Protein AF-A0A354DDR6-F1 (afdb_monomer)

Secondary structure (DSSP, 8-state):
-TTTTTT---HHHHHHHHHHHH-----HHHHHHHHHHTT----PPPPPPPPP----S-----SSTT----SSTTSEEEEEEEEEEETTEEEEEEEEEETTTTEEEEEEEESS--HHHHHHHHHHHHHHTTS-SS-EEEE-

pLDDT: mean 90.64, std 9.3, range [58.56, 98.0]

Solvent-accessible surface area (backbone atoms only — not comparable to full-atom values): 8466 Å² total; per-residue (Å²): 104,53,70,80,54,70,21,64,50,41,41,72,54,47,45,55,46,37,33,71,78,67,68,46,87,70,57,59,68,56,45,38,51,52,30,58,77,69,71,50,59,46,59,74,80,76,78,77,79,84,74,82,94,69,80,71,96,71,79,76,81,71,84,58,74,87,54,74,73,40,97,45,80,69,45,34,34,43,41,54,78,47,78,42,86,52,87,100,43,57,33,30,37,30,41,33,29,28,40,47,78,71,44,73,60,28,65,36,78,35,78,57,94,50,72,64,51,55,52,52,25,49,52,47,30,34,59,75,61,70,61,70,75,84,51,44,74,46,68,132

Foldseek 3Di:
DLVVVVLQDALVVVQVCCCVVPVDHDDSVVSNVVCVVVVSHRDDDPDPPDDPPDDDPDDDDPPCPVVLEDPDWQQEKEKDWDWDDDPPAIKIKIWIATSHVRDTLFIDIDRDDDPCRNVVRVVSSCVSVVNDPNGHYDYD

Sequence (140 aa):
MCEETKYRYGHRKIKKLLQRKYQIELNRNTVQRVMQKYHLQCRVKPKRKWKSQGESVIVAPNLLQRNFTADKPNQKWVTDITYLQYGPSTLYLSTIMDLYNNQIVSYKLYTHQQIPLVVDTLMEALGSRGNTKGVIIHSD

Mean predicted aligned error: 11.36 Å

Structure (mmCIF, N/CA/C/O backbone):
data_AF-A0A354DDR6-F1
#
_entry.id   AF-A0A354DDR6-F1
#
loop_
_atom_site.group_PDB
_atom_site.id
_atom_site.type_symbol
_atom_site.label_atom_id
_atom_site.label_alt_id
_atom_site.label_comp_id
_atom_site.label_asym_id
_atom_site.label_entity_id
_atom_site.label_seq_id
_atom_site.pdbx_PDB_ins_code
_atom_site.Cartn_x
_atom_site.Cartn_y
_atom_site.Cartn_z
_atom_site.occupancy
_atom_site.B_iso_or_equiv
_atom_site.auth_seq_id
_atom_site.auth_comp_id
_atom_site.auth_asym_id
_atom_site.auth_atom_id
_atom_site.pdbx_PDB_model_num
ATOM 1 N N . MET A 1 1 ? -31.973 -1.092 28.125 1.00 86.75 1 MET A N 1
ATOM 2 C CA . MET A 1 1 ? -30.518 -1.215 27.831 1.00 86.75 1 MET A CA 1
ATOM 3 C C . MET A 1 1 ? -30.175 -1.216 26.341 1.00 86.75 1 MET A C 1
ATOM 5 O O . MET A 1 1 ? -29.470 -0.315 25.901 1.00 86.75 1 MET A O 1
ATOM 9 N N . CYS A 1 2 ? -30.610 -2.202 25.541 1.00 90.75 2 CYS A N 1
ATOM 10 C CA . CYS A 1 2 ? -30.281 -2.224 24.105 1.00 90.75 2 CYS A CA 1
ATOM 11 C C . CYS A 1 2 ? -30.825 -0.978 23.385 1.00 90.75 2 CYS A C 1
ATOM 13 O O . CYS A 1 2 ? -30.070 -0.307 22.681 1.00 90.75 2 CYS A O 1
ATOM 15 N N . GLU A 1 3 ? -32.072 -0.597 23.669 1.00 91.12 3 GLU A N 1
ATOM 16 C CA . GLU A 1 3 ? -32.705 0.635 23.175 1.00 91.12 3 GLU A CA 1
ATOM 17 C C . GLU A 1 3 ? -32.013 1.915 23.659 1.00 91.12 3 GLU A C 1
ATOM 19 O O . GLU A 1 3 ? -31.695 2.768 22.835 1.00 91.12 3 GLU A O 1
ATOM 24 N N . GLU A 1 4 ? -31.667 2.015 24.952 1.00 90.62 4 GLU A N 1
ATOM 25 C CA . GLU A 1 4 ? -30.874 3.134 25.508 1.00 90.62 4 GLU A CA 1
ATOM 26 C C . GLU A 1 4 ? -29.565 3.346 24.730 1.00 90.62 4 GLU A C 1
ATOM 28 O O . GLU A 1 4 ? -29.157 4.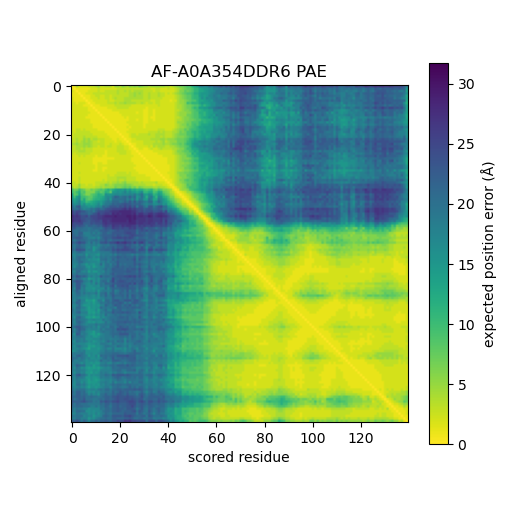470 24.451 1.00 90.62 4 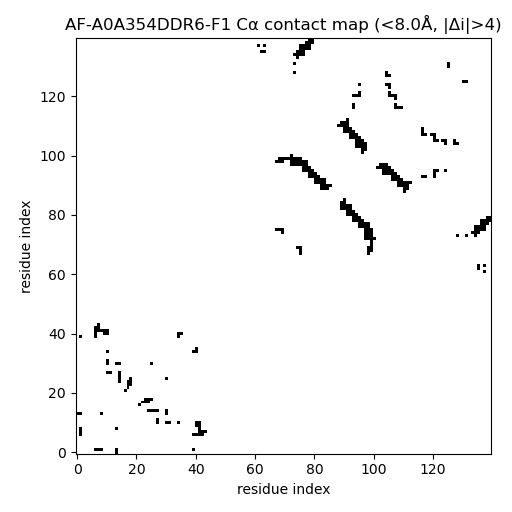GLU A O 1
ATOM 33 N N . THR A 1 5 ? -28.904 2.255 24.328 1.00 90.12 5 THR A N 1
ATOM 34 C CA . THR A 1 5 ? -27.662 2.313 23.537 1.00 90.12 5 THR A CA 1
ATOM 35 C C . THR A 1 5 ? -27.900 2.489 22.036 1.00 90.12 5 THR A C 1
ATOM 37 O O . THR A 1 5 ? -26.946 2.432 21.254 1.00 90.12 5 THR A O 1
ATOM 40 N N . LYS A 1 6 ? -29.157 2.665 21.604 1.00 90.62 6 LYS A N 1
ATOM 41 C CA . LYS A 1 6 ? -29.583 2.684 20.196 1.00 90.62 6 LYS A CA 1
ATOM 42 C C . LYS A 1 6 ? -29.060 1.468 19.422 1.00 90.62 6 LYS A C 1
ATOM 44 O O . LYS A 1 6 ? -28.632 1.590 18.276 1.00 90.62 6 LYS A O 1
ATOM 49 N N . TYR A 1 7 ? -29.036 0.306 20.080 1.00 91.81 7 TYR A N 1
ATOM 50 C CA . TYR A 1 7 ? -28.529 -0.964 19.557 1.00 91.81 7 TYR A CA 1
ATOM 51 C C . TYR A 1 7 ? -27.057 -0.931 19.102 1.00 91.81 7 TYR A C 1
ATOM 53 O O . TYR A 1 7 ? -26.654 -1.724 18.261 1.00 91.81 7 TYR A O 1
ATOM 61 N N . ARG A 1 8 ? -26.212 -0.041 19.637 1.00 90.19 8 ARG A N 1
ATOM 62 C CA . ARG A 1 8 ? -24.783 0.041 19.255 1.00 90.19 8 ARG A CA 1
ATOM 63 C C . ARG A 1 8 ? -23.897 -0.977 19.970 1.00 90.19 8 ARG A C 1
ATOM 65 O O . ARG A 1 8 ? -22.717 -1.121 19.647 1.00 90.19 8 ARG A O 1
ATOM 72 N N . TYR A 1 9 ? -24.414 -1.607 21.020 1.00 92.75 9 TYR A N 1
ATOM 73 C CA . TYR A 1 9 ? -23.648 -2.486 21.894 1.00 92.75 9 TYR A CA 1
ATOM 74 C C . TYR A 1 9 ? -24.000 -3.947 21.627 1.00 92.75 9 TYR A C 1
ATOM 76 O O . TYR A 1 9 ? -25.140 -4.366 21.782 1.00 92.75 9 TYR A O 1
ATOM 84 N N . GLY A 1 10 ? -22.990 -4.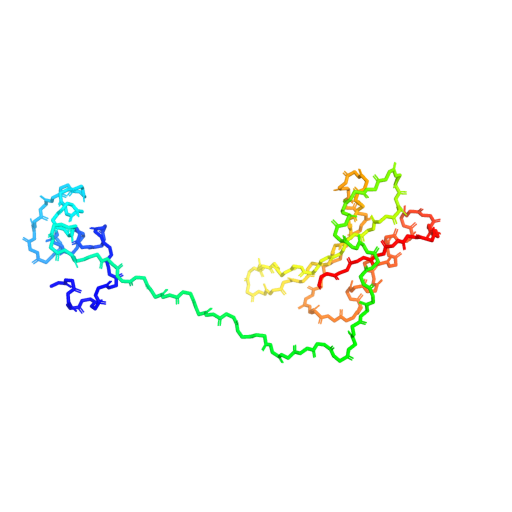738 21.258 1.00 92.75 10 GLY A N 1
ATOM 85 C CA . GLY A 1 10 ? -23.111 -6.194 21.185 1.00 92.75 10 GLY A CA 1
ATOM 86 C C . GLY A 1 10 ? -23.138 -6.856 22.564 1.00 92.75 10 GLY A C 1
ATOM 87 O O . GLY A 1 10 ? -22.837 -6.232 23.586 1.00 92.75 10 GLY A O 1
ATOM 88 N N . HIS A 1 11 ? -23.415 -8.160 22.585 1.00 93.88 11 HIS A N 1
ATOM 89 C CA . HIS A 1 11 ? -23.583 -8.971 23.799 1.00 93.88 11 HIS A CA 1
ATOM 90 C C . HIS A 1 11 ? -22.430 -8.885 24.795 1.00 93.88 11 HIS A C 1
ATOM 92 O O . HIS A 1 11 ? -22.653 -8.944 25.999 1.00 93.88 11 HIS A O 1
ATOM 98 N N . ARG A 1 12 ? -21.197 -8.676 24.321 1.00 94.44 12 ARG A N 1
ATOM 99 C CA . ARG A 1 12 ? -20.031 -8.440 25.189 1.00 94.44 12 ARG A CA 1
ATOM 100 C C . ARG A 1 12 ? -20.182 -7.170 26.034 1.00 94.44 12 ARG A C 1
ATOM 102 O O . ARG A 1 12 ? -19.880 -7.189 27.223 1.00 94.44 12 ARG A O 1
ATOM 109 N N . LYS A 1 13 ? -20.642 -6.071 25.427 1.00 94.94 13 LYS A N 1
ATOM 110 C CA . LYS A 1 13 ? -20.864 -4.792 26.118 1.00 94.94 13 LYS A CA 1
ATOM 111 C C . LYS A 1 13 ? -22.130 -4.841 26.974 1.00 94.94 13 LYS A C 1
ATOM 113 O O . LYS A 1 13 ? -22.096 -4.361 28.100 1.00 94.94 13 LYS A O 1
ATOM 118 N N . ILE A 1 14 ? -23.197 -5.480 26.488 1.00 95.44 14 ILE A N 1
ATOM 119 C CA . ILE A 1 14 ? -24.429 -5.678 27.266 1.00 95.44 14 ILE A CA 1
ATOM 120 C C . ILE A 1 14 ? -24.164 -6.515 28.523 1.00 95.44 14 ILE A C 1
ATOM 122 O O . ILE A 1 14 ? -24.572 -6.095 29.599 1.00 95.44 14 ILE A O 1
ATOM 126 N N . LYS A 1 15 ? -23.388 -7.607 28.437 1.00 95.88 15 LYS A N 1
ATOM 127 C CA . LYS A 1 15 ? -22.948 -8.375 29.618 1.00 95.88 15 LYS A CA 1
ATOM 128 C C . LYS A 1 15 ? -22.273 -7.475 30.659 1.00 95.88 15 LYS A C 1
ATOM 130 O O . LYS A 1 15 ? -22.638 -7.515 31.827 1.00 95.88 15 LYS A O 1
ATOM 135 N N . LYS A 1 16 ? -21.302 -6.653 30.239 1.00 95.75 16 LYS A N 1
ATOM 136 C CA . LYS A 1 16 ? -20.598 -5.735 31.153 1.00 95.75 16 LYS A CA 1
ATOM 137 C C . LYS A 1 16 ? -21.548 -4.720 31.794 1.00 95.75 16 LYS A C 1
ATOM 139 O O . LYS A 1 16 ? -21.371 -4.381 32.957 1.00 95.75 16 LYS A O 1
ATOM 144 N N . LEU A 1 17 ? -22.543 -4.229 31.054 1.00 95.19 17 LEU A N 1
ATOM 145 C CA . LEU A 1 17 ? -23.544 -3.319 31.609 1.00 95.19 17 LEU A CA 1
ATOM 146 C C . LEU A 1 17 ? -24.494 -4.019 32.588 1.00 95.19 17 LEU A C 1
ATOM 148 O O . LEU A 1 17 ? -24.850 -3.404 33.584 1.00 95.19 17 LEU A O 1
ATOM 152 N N . LEU A 1 18 ? -24.881 -5.273 32.327 1.00 95.31 18 LEU A N 1
ATOM 153 C CA . LEU A 1 18 ? -25.722 -6.067 33.232 1.00 95.31 18 LEU A CA 1
ATOM 154 C C . LEU A 1 18 ? -25.029 -6.261 34.583 1.00 95.31 18 LEU A C 1
ATOM 156 O O . LEU A 1 18 ? -25.622 -5.983 35.620 1.00 95.31 18 LEU A O 1
ATOM 160 N N . GLN A 1 19 ? -23.744 -6.617 34.553 1.00 95.38 19 GLN A N 1
ATOM 161 C CA . GLN A 1 19 ? -22.930 -6.742 35.759 1.00 95.38 19 GLN A CA 1
ATOM 162 C C . GLN A 1 19 ? -22.788 -5.397 36.490 1.00 95.38 19 GLN A C 1
ATOM 164 O O . GLN A 1 19 ? -22.972 -5.326 37.696 1.00 95.38 19 GLN A O 1
ATOM 169 N N . ARG A 1 20 ? -22.504 -4.301 35.773 1.00 95.19 20 ARG A N 1
ATOM 170 C CA . ARG A 1 20 ? -22.264 -2.987 36.400 1.00 95.19 20 ARG A CA 1
ATOM 171 C C . ARG A 1 20 ? -23.513 -2.311 36.962 1.00 95.19 20 ARG A C 1
ATOM 173 O O . ARG A 1 20 ? -23.420 -1.680 38.003 1.00 95.19 20 ARG A O 1
ATOM 180 N N . LYS A 1 21 ? -24.643 -2.369 36.250 1.00 94.88 21 LYS A N 1
ATOM 181 C CA . LYS A 1 21 ? -25.874 -1.661 36.642 1.00 94.88 21 LYS A CA 1
ATOM 182 C C . LYS A 1 21 ? -26.766 -2.481 37.570 1.00 94.88 21 LYS A C 1
ATOM 184 O O . LYS A 1 21 ? -27.479 -1.892 38.369 1.00 94.88 21 LYS A O 1
ATOM 189 N N . TYR A 1 22 ? -26.748 -3.805 37.433 1.00 94.56 22 TYR A N 1
ATOM 190 C CA . TYR A 1 22 ? -27.711 -4.687 38.098 1.00 94.56 22 TYR A CA 1
ATOM 191 C C . TYR A 1 22 ? -27.047 -5.824 38.881 1.00 94.56 22 TYR A C 1
ATOM 193 O O . TYR A 1 22 ? -27.757 -6.676 39.396 1.00 94.56 22 TYR A O 1
ATOM 201 N N . GLN A 1 23 ? -25.707 -5.884 38.932 1.00 95.56 23 GLN A N 1
ATOM 202 C CA . GLN A 1 23 ? -24.944 -6.967 39.579 1.00 95.56 23 GLN A CA 1
ATOM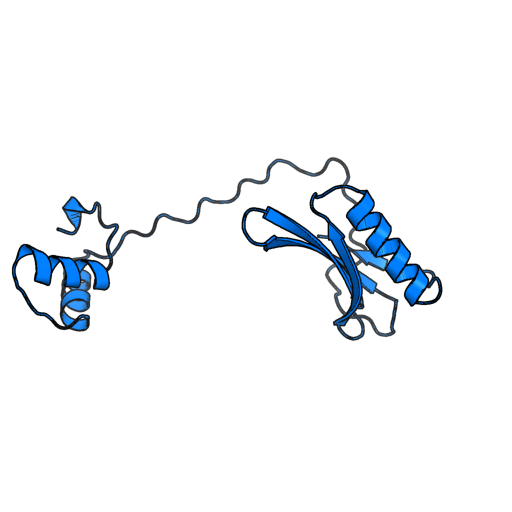 203 C C . GLN A 1 23 ? -25.306 -8.372 39.060 1.00 95.56 23 GLN A C 1
ATOM 205 O O . GLN A 1 23 ? -25.068 -9.380 39.717 1.00 95.56 23 GLN A O 1
ATOM 210 N N . ILE A 1 24 ? -25.843 -8.453 37.837 1.00 94.38 24 ILE A N 1
ATOM 211 C CA . ILE A 1 24 ? -26.215 -9.716 37.201 1.00 94.38 24 ILE A CA 1
ATOM 212 C C . ILE A 1 24 ? -24.983 -10.311 36.515 1.00 94.38 24 ILE A C 1
ATOM 214 O O . ILE A 1 24 ? -24.515 -9.803 35.487 1.00 94.38 24 ILE A O 1
ATOM 218 N N . GLU A 1 25 ? -24.483 -11.424 37.048 1.00 93.94 25 GLU A N 1
ATOM 219 C CA . GLU A 1 25 ? -23.416 -12.202 36.425 1.00 93.94 25 GLU A CA 1
ATOM 220 C C . GLU A 1 25 ? -23.975 -13.295 35.516 1.00 93.94 25 GLU A C 1
ATOM 222 O O . GLU A 1 25 ? -24.624 -14.242 35.947 1.00 93.94 25 GLU A O 1
ATOM 227 N N . LEU A 1 26 ? -23.705 -13.172 34.215 1.00 93.12 26 LEU A N 1
ATOM 228 C CA . LEU A 1 26 ? -24.127 -14.149 33.215 1.00 93.12 26 LEU A CA 1
ATOM 229 C C . LEU A 1 26 ? -22.969 -14.568 32.314 1.00 93.12 26 LEU A C 1
ATOM 231 O O . LEU A 1 26 ? -22.050 -13.796 31.997 1.00 93.12 26 LEU A O 1
ATOM 235 N N . ASN A 1 27 ? -23.051 -15.797 31.805 1.00 94.81 27 ASN A N 1
ATOM 236 C CA . ASN A 1 27 ? -22.199 -16.223 30.705 1.00 94.81 27 ASN A CA 1
ATOM 237 C C . ASN A 1 27 ? -22.494 -15.353 29.467 1.00 94.81 27 ASN A C 1
ATOM 239 O O . ASN A 1 27 ? -23.642 -15.038 29.145 1.00 94.81 27 ASN A O 1
ATOM 243 N N . ARG A 1 28 ? -21.436 -14.980 28.739 1.00 93.50 28 ARG A N 1
ATOM 244 C CA . ARG A 1 28 ? -21.537 -14.254 27.467 1.00 93.50 28 ARG A CA 1
ATOM 245 C C . ARG A 1 28 ? -22.469 -14.974 26.482 1.00 93.50 28 ARG A C 1
ATOM 247 O O . ARG A 1 28 ? -23.198 -14.298 25.760 1.00 93.50 28 ARG A O 1
ATOM 254 N N . ASN A 1 29 ? -22.460 -16.307 26.461 1.00 96.38 29 ASN A N 1
ATOM 255 C CA . ASN A 1 29 ? -23.305 -17.108 25.573 1.00 96.38 29 ASN A CA 1
ATOM 256 C C . ASN A 1 29 ? -24.790 -16.994 25.939 1.00 96.38 29 ASN A C 1
ATOM 258 O O . ASN A 1 29 ? -25.632 -16.930 25.049 1.00 96.38 29 ASN A O 1
ATOM 262 N N . THR A 1 30 ? -25.117 -16.881 27.228 1.00 96.31 30 THR A N 1
ATOM 263 C CA . THR A 1 30 ? -26.492 -16.653 27.695 1.00 96.31 30 THR A CA 1
ATOM 264 C C . THR A 1 30 ? -26.997 -15.291 27.234 1.00 96.31 30 THR A C 1
ATOM 266 O O . THR A 1 30 ? -28.055 -15.207 26.617 1.00 96.31 30 THR A O 1
ATOM 269 N N . VAL A 1 31 ? -26.200 -14.234 27.431 1.00 96.00 31 VAL A N 1
ATOM 270 C CA . VAL A 1 31 ? -26.540 -12.883 26.950 1.00 96.00 31 VAL A CA 1
ATOM 271 C C . VAL A 1 31 ? -26.727 -12.877 25.431 1.00 96.00 31 VAL A C 1
ATOM 273 O O . VAL A 1 31 ? -27.674 -12.280 24.929 1.00 96.00 31 VAL A O 1
ATOM 276 N N . GLN A 1 32 ? -25.868 -13.586 24.691 1.00 96.25 32 GLN A N 1
ATOM 277 C CA . GLN A 1 32 ? -26.003 -13.726 23.241 1.00 96.25 32 GLN A CA 1
ATOM 278 C C . GLN A 1 32 ? -27.314 -14.406 22.839 1.00 96.25 32 GLN A C 1
ATOM 280 O O . GLN A 1 32 ? -28.019 -13.868 21.990 1.00 96.25 32 GLN A O 1
ATOM 285 N N . ARG A 1 33 ? -27.651 -15.551 23.448 1.00 97.00 33 ARG A N 1
ATOM 286 C CA . ARG A 1 33 ? -28.887 -16.294 23.155 1.00 97.00 33 ARG A CA 1
ATOM 287 C C . ARG A 1 33 ? -30.129 -15.457 23.439 1.00 97.00 33 ARG A C 1
ATOM 289 O O . ARG A 1 33 ? -31.035 -15.430 22.617 1.00 97.00 33 ARG A O 1
ATOM 296 N N . VAL A 1 34 ? -30.154 -14.733 24.560 1.00 95.44 34 VAL A N 1
ATOM 297 C CA . VAL A 1 34 ? -31.267 -13.833 24.907 1.00 95.44 34 VAL A CA 1
ATOM 298 C C . VAL A 1 34 ? -31.384 -12.706 23.884 1.00 95.44 34 VAL A C 1
ATOM 300 O O . VAL A 1 34 ? -32.461 -12.480 23.341 1.00 95.44 34 VAL A O 1
ATOM 303 N N . MET A 1 35 ? -30.276 -12.036 23.553 1.00 95.06 35 MET A N 1
ATOM 304 C CA . MET A 1 35 ? -30.294 -10.990 22.529 1.00 95.06 35 MET A CA 1
ATOM 305 C C . MET A 1 35 ? -30.725 -11.528 21.161 1.00 95.06 35 MET A C 1
ATOM 307 O O . MET A 1 35 ? -31.392 -10.813 20.423 1.00 95.06 35 MET A O 1
ATOM 311 N N . GLN A 1 36 ? -30.367 -12.769 20.821 1.00 95.50 36 GLN A N 1
ATOM 312 C CA . GLN A 1 36 ? -30.801 -13.414 19.583 1.00 95.50 36 GLN A CA 1
ATOM 313 C C . GLN A 1 36 ? -32.299 -13.715 19.580 1.00 95.50 36 GLN A C 1
ATOM 315 O O . GLN A 1 36 ? -32.974 -13.358 18.619 1.00 95.50 36 GLN A O 1
ATOM 320 N N . LYS A 1 37 ? -32.808 -14.305 20.669 1.00 97.25 37 LYS A N 1
ATOM 321 C CA . LYS A 1 37 ? -34.220 -14.664 20.849 1.00 97.25 37 LYS A CA 1
ATOM 322 C C . LYS A 1 37 ? -35.155 -13.461 20.721 1.00 97.25 37 LYS A C 1
ATOM 324 O O . LYS A 1 37 ? -36.241 -13.599 20.180 1.00 97.25 37 LYS A O 1
ATOM 329 N N . TYR A 1 38 ? -34.732 -12.297 21.211 1.00 95.88 38 TYR A N 1
ATOM 330 C CA . TYR A 1 38 ? -35.544 -11.075 21.207 1.00 95.88 38 TYR A CA 1
ATOM 331 C C . TYR A 1 38 ? -35.145 -10.067 20.124 1.00 95.88 38 TYR A C 1
ATOM 333 O O . TYR A 1 38 ? -35.530 -8.906 20.199 1.00 95.88 38 TYR A O 1
ATOM 341 N N . HIS A 1 39 ? -34.351 -10.476 19.131 1.00 93.00 39 HIS A N 1
ATOM 342 C CA . HIS A 1 39 ? -33.927 -9.604 18.029 1.00 93.00 39 HIS A CA 1
ATOM 343 C C . HIS A 1 39 ? -33.243 -8.290 18.478 1.00 93.00 39 HIS A C 1
ATOM 345 O O . HIS A 1 39 ? -33.394 -7.230 17.872 1.00 93.00 39 HIS A O 1
ATOM 351 N N . LEU A 1 40 ? -32.454 -8.357 19.556 1.00 94.75 40 LEU A N 1
ATOM 352 C CA . LEU A 1 40 ? -31.763 -7.219 20.173 1.00 94.75 40 LEU A CA 1
ATOM 353 C C . LEU A 1 40 ? -30.310 -7.073 19.699 1.00 94.75 40 LEU A C 1
ATOM 355 O O . LEU A 1 40 ? -29.466 -6.543 20.425 1.00 94.75 40 LEU A O 1
ATOM 359 N N . GLN A 1 41 ? -29.972 -7.597 18.521 1.00 91.00 41 GLN A N 1
ATOM 360 C CA . GLN A 1 41 ? -28.598 -7.608 18.031 1.00 91.00 41 GLN A CA 1
ATOM 361 C C . GLN A 1 41 ? -28.070 -6.189 17.787 1.00 91.00 41 GLN A C 1
ATOM 363 O O . GLN A 1 41 ? -28.805 -5.241 17.505 1.00 91.00 41 GLN A O 1
ATOM 368 N N . CYS A 1 42 ? -26.746 -6.062 17.882 1.00 90.88 42 CYS A N 1
ATOM 369 C CA . CYS A 1 42 ? -26.056 -4.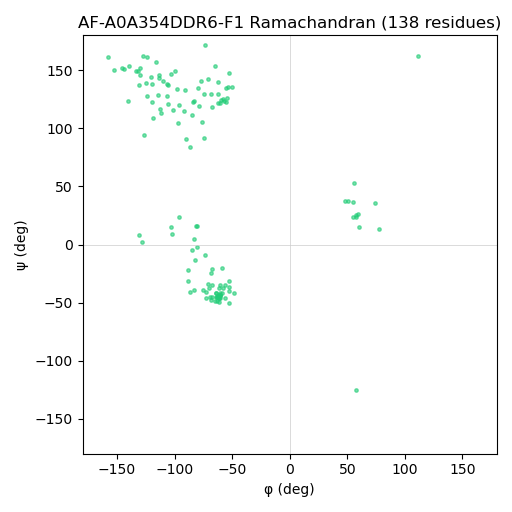818 17.588 1.00 90.88 42 CYS A CA 1
ATOM 370 C C . CYS A 1 42 ? -26.309 -4.403 16.132 1.00 90.88 42 CYS A C 1
ATOM 372 O O . CYS A 1 42 ? -25.953 -5.134 15.208 1.00 90.88 42 CYS A O 1
ATOM 374 N N . ARG A 1 43 ? -26.866 -3.209 15.929 1.00 87.38 43 ARG A N 1
ATOM 375 C CA . ARG A 1 43 ? -27.031 -2.595 14.612 1.00 87.38 43 ARG A CA 1
ATOM 376 C C . ARG A 1 43 ? -25.677 -2.058 14.164 1.00 87.38 43 ARG A C 1
ATOM 378 O O . ARG A 1 43 ? -25.188 -1.050 14.674 1.00 87.38 43 ARG A O 1
ATOM 385 N N . VAL A 1 44 ? -25.047 -2.757 13.228 1.00 79.75 44 VAL A N 1
ATOM 386 C CA . VAL A 1 44 ? -23.819 -2.282 12.586 1.00 79.75 44 VAL A CA 1
ATOM 387 C C . VAL A 1 44 ? -24.203 -1.168 11.617 1.00 79.75 44 VAL A C 1
ATOM 389 O O . VAL A 1 44 ? -25.115 -1.334 10.810 1.00 79.75 44 VAL A O 1
ATOM 392 N N . LYS A 1 45 ? -23.524 -0.018 11.695 1.00 73.12 45 LYS A N 1
ATOM 393 C CA . LYS A 1 45 ? -23.689 1.032 10.686 1.00 73.12 45 LYS A CA 1
ATOM 394 C C . LYS A 1 45 ? -23.221 0.449 9.344 1.00 73.12 45 LYS A C 1
ATOM 396 O O . LYS A 1 45 ? -22.065 0.025 9.284 1.00 73.12 45 LYS A O 1
ATOM 401 N N . PRO A 1 46 ? -24.059 0.406 8.292 1.00 69.44 46 PRO A N 1
ATOM 402 C CA . PRO A 1 46 ? -23.598 -0.042 6.987 1.00 69.44 46 PRO A CA 1
ATOM 403 C C . PRO A 1 46 ? -22.395 0.806 6.574 1.00 69.44 46 PRO A C 1
ATOM 405 O O . PRO A 1 46 ? -22.396 2.030 6.762 1.00 69.44 46 PRO A O 1
ATOM 408 N N . LYS A 1 47 ? -21.344 0.149 6.071 1.00 71.56 47 LYS A N 1
ATOM 409 C CA . LYS A 1 47 ? -20.150 0.837 5.573 1.00 71.56 47 LYS A CA 1
ATOM 410 C C . LYS A 1 47 ? -20.635 1.848 4.531 1.00 71.56 47 LYS A C 1
ATOM 412 O O . LYS A 1 47 ? -21.414 1.490 3.646 1.00 71.56 47 LYS A O 1
ATOM 417 N N . ARG A 1 48 ? -20.266 3.124 4.686 1.00 74.12 48 ARG A N 1
ATOM 418 C CA . ARG A 1 48 ? -20.678 4.175 3.745 1.00 74.12 48 ARG A CA 1
ATOM 419 C C . ARG A 1 48 ? -20.231 3.720 2.354 1.00 74.12 48 ARG A C 1
ATOM 421 O O . ARG A 1 48 ? -19.052 3.421 2.186 1.00 74.12 48 ARG A O 1
ATOM 428 N N . LYS A 1 49 ? -21.161 3.613 1.397 1.00 69.31 49 LYS A N 1
ATOM 429 C CA . LYS A 1 49 ? -20.796 3.318 0.007 1.00 69.31 49 LYS A CA 1
ATOM 430 C C . LYS A 1 49 ? -19.829 4.411 -0.445 1.00 69.31 49 LYS A C 1
ATOM 432 O O . LYS A 1 49 ? -20.150 5.595 -0.310 1.00 69.31 49 LYS A O 1
ATOM 437 N N . TRP A 1 50 ? -18.646 4.010 -0.898 1.00 70.38 50 TRP A N 1
ATOM 438 C CA . TRP A 1 50 ? -17.702 4.922 -1.527 1.00 70.38 50 TRP A CA 1
ATOM 439 C C . TRP A 1 50 ? -18.389 5.524 -2.754 1.00 70.38 50 TRP A C 1
ATOM 441 O O . TRP A 1 50 ? -18.917 4.787 -3.586 1.00 70.38 50 TRP A O 1
ATOM 451 N N . LYS A 1 51 ? -18.453 6.854 -2.830 1.00 64.31 51 LYS A N 1
ATOM 452 C CA . LYS A 1 51 ? -18.838 7.550 -4.058 1.00 64.31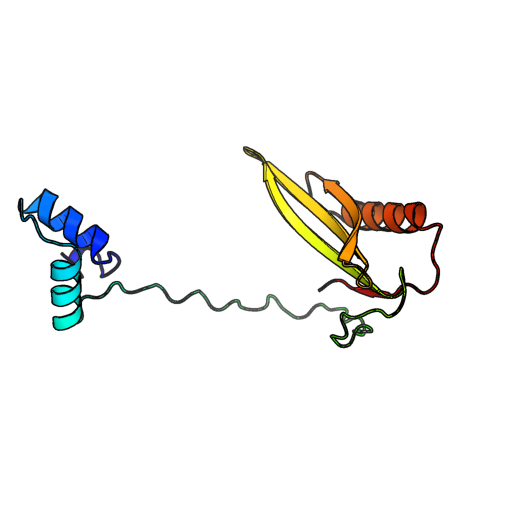 51 LYS A CA 1
ATOM 453 C C . LYS A 1 51 ? -17.532 7.931 -4.744 1.00 64.31 51 LYS A C 1
ATOM 455 O O . LYS A 1 51 ? -16.733 8.629 -4.127 1.00 64.31 51 LYS A O 1
ATOM 460 N N . SER A 1 52 ? -17.321 7.437 -5.965 1.00 64.69 52 SER A N 1
ATOM 461 C CA . SER A 1 52 ? -16.234 7.908 -6.830 1.00 64.69 52 SER A CA 1
ATOM 462 C C . SER A 1 52 ? -16.281 9.441 -6.905 1.00 64.69 52 SER A C 1
ATOM 464 O O . SER A 1 52 ? -17.371 10.006 -7.019 1.00 64.69 52 SER A O 1
ATOM 466 N N . GLN A 1 53 ? -15.128 10.105 -6.791 1.00 62.62 53 GLN A N 1
ATOM 467 C CA . GLN A 1 53 ? -15.008 11.568 -6.868 1.00 62.62 53 GLN A CA 1
ATOM 468 C C . GLN A 1 53 ? -14.982 12.102 -8.315 1.00 62.62 53 GLN A C 1
ATOM 470 O O . GLN A 1 53 ? -14.659 13.266 -8.528 1.00 62.62 53 GLN A O 1
ATOM 475 N N . GLY A 1 54 ? -15.385 11.288 -9.295 1.00 60.69 54 GLY A N 1
ATOM 476 C CA . GLY A 1 54 ? -15.325 11.613 -10.720 1.00 60.69 54 GLY A CA 1
ATOM 477 C C . GLY A 1 54 ? -14.296 10.746 -11.442 1.00 60.69 54 GLY A C 1
ATOM 478 O O . GLY A 1 54 ? -13.461 10.102 -10.808 1.00 60.69 54 GLY A O 1
ATOM 479 N N . GLU A 1 55 ? -14.400 10.684 -12.767 1.00 58.56 55 GLU A N 1
ATOM 480 C CA . GLU A 1 55 ? -13.427 9.995 -13.616 1.00 58.56 55 GLU A CA 1
ATOM 481 C C . GLU A 1 55 ? -12.168 10.852 -13.778 1.00 58.56 55 GLU A C 1
ATOM 483 O O . GLU A 1 55 ? -12.235 12.076 -13.905 1.00 58.56 55 GLU A O 1
ATOM 488 N N . SER A 1 56 ? -11.004 10.205 -13.769 1.00 60.19 56 SER A N 1
ATOM 489 C CA . SER A 1 56 ? -9.750 10.829 -14.179 1.00 60.19 56 SER A CA 1
ATOM 490 C C . SER A 1 56 ? -9.888 11.330 -15.618 1.00 60.19 56 SER A C 1
ATOM 492 O O . SER A 1 56 ? -10.195 10.547 -16.513 1.00 60.19 56 SER A O 1
ATOM 494 N N . VAL A 1 57 ? -9.613 12.616 -15.856 1.00 60.22 57 VAL A N 1
ATOM 495 C CA . VAL A 1 57 ? -9.699 13.250 -17.191 1.00 60.22 57 VAL A CA 1
ATOM 496 C C . VAL A 1 57 ? -8.775 12.572 -18.219 1.00 60.22 57 VAL A C 1
ATOM 498 O O . VAL A 1 57 ? -8.989 12.678 -19.422 1.00 60.22 57 VAL A O 1
ATOM 501 N N . ILE A 1 58 ? -7.764 11.837 -17.748 1.00 70.06 58 ILE A N 1
ATOM 502 C CA . ILE A 1 58 ? -6.822 11.080 -18.568 1.00 70.06 58 ILE A CA 1
ATOM 503 C C . ILE A 1 58 ? -6.949 9.604 -18.191 1.00 70.06 58 ILE A C 1
ATOM 505 O O . ILE A 1 58 ? -6.534 9.199 -17.107 1.00 70.06 58 ILE A O 1
ATOM 509 N N . VAL A 1 59 ? -7.520 8.804 -19.089 1.00 69.06 59 VAL A N 1
ATOM 510 C CA . VAL A 1 59 ? -7.535 7.342 -18.976 1.00 69.06 59 VAL A CA 1
ATOM 511 C C . VAL A 1 59 ? -6.381 6.805 -19.816 1.00 69.06 59 VAL A C 1
ATOM 513 O O . VAL A 1 59 ? -6.443 6.808 -21.045 1.00 69.06 59 VAL A O 1
ATOM 516 N N . ALA A 1 60 ? -5.305 6.371 -19.159 1.00 76.56 60 ALA A N 1
ATOM 517 C CA . ALA A 1 60 ? -4.231 5.655 -19.837 1.00 76.56 60 ALA A CA 1
ATOM 518 C C . ALA A 1 60 ? -4.715 4.244 -20.233 1.00 76.56 60 ALA A C 1
ATOM 520 O O . ALA A 1 60 ? -5.458 3.617 -19.470 1.00 76.56 60 ALA A O 1
ATOM 521 N N . PRO A 1 61 ? -4.318 3.715 -21.405 1.00 81.75 61 PRO A N 1
ATOM 522 C CA . PRO A 1 61 ? -4.669 2.354 -21.783 1.00 81.75 61 PRO A CA 1
ATOM 523 C C . PRO A 1 61 ? -4.068 1.362 -20.784 1.00 81.75 61 PRO A C 1
ATOM 525 O O . PRO A 1 61 ? -2.869 1.387 -20.505 1.00 81.75 61 PRO A O 1
ATOM 528 N N . ASN A 1 62 ? -4.895 0.455 -20.264 1.00 84.44 62 ASN A N 1
ATOM 529 C CA . ASN A 1 62 ? -4.425 -0.611 -19.386 1.00 84.44 62 ASN A CA 1
ATOM 530 C C . ASN A 1 62 ? -3.701 -1.681 -20.218 1.00 84.44 62 ASN A C 1
ATOM 532 O O . ASN A 1 62 ? -4.321 -2.621 -20.717 1.00 84.44 62 ASN A O 1
ATOM 536 N N . LEU A 1 63 ? -2.384 -1.522 -20.360 1.00 85.56 63 LEU A N 1
ATOM 537 C CA . LEU A 1 63 ? -1.516 -2.459 -21.078 1.00 85.56 63 LEU A CA 1
ATOM 538 C C . LEU A 1 63 ? -1.371 -3.805 -20.354 1.00 85.56 63 LEU A C 1
ATOM 540 O O . LEU A 1 63 ? -1.088 -4.815 -20.994 1.00 85.56 63 LEU A O 1
ATOM 544 N N . LEU A 1 64 ? -1.577 -3.837 -19.032 1.00 85.62 64 LEU A N 1
ATOM 545 C CA . LEU A 1 64 ? -1.525 -5.069 -18.245 1.00 85.62 64 LEU A CA 1
ATOM 546 C C . LEU A 1 64 ? -2.718 -5.982 -18.527 1.00 85.62 64 LEU A C 1
ATOM 548 O O . LEU A 1 64 ? -2.576 -7.197 -18.443 1.00 85.62 64 LEU A O 1
ATOM 552 N N . GLN A 1 65 ? -3.898 -5.416 -18.801 1.00 86.25 65 GLN A N 1
ATOM 553 C CA . GLN A 1 65 ? -5.156 -6.150 -18.992 1.00 86.25 65 GLN A CA 1
ATOM 554 C C . GLN A 1 65 ? -5.425 -7.186 -17.882 1.00 86.25 65 GLN A C 1
ATOM 556 O O . GLN A 1 65 ? -5.921 -8.281 -18.136 1.00 86.25 65 GLN A O 1
ATOM 561 N N . ARG A 1 66 ? -5.079 -6.845 -16.629 1.00 84.62 66 ARG A N 1
ATOM 562 C CA . ARG A 1 66 ? -5.141 -7.733 -15.446 1.00 84.62 66 ARG A CA 1
ATOM 563 C C . ARG A 1 66 ? -4.270 -9.000 -15.531 1.00 84.62 66 ARG A C 1
ATOM 565 O O . ARG A 1 66 ? -4.434 -9.909 -14.720 1.00 84.62 66 ARG A O 1
ATOM 572 N N . ASN A 1 67 ? -3.323 -9.067 -16.464 1.00 90.38 67 ASN A N 1
ATOM 573 C CA . ASN A 1 67 ? -2.327 -10.131 -16.544 1.00 90.38 67 ASN A CA 1
ATOM 574 C C . ASN A 1 67 ? -1.106 -9.792 -15.673 1.00 90.38 67 ASN A C 1
ATOM 576 O O . ASN A 1 67 ? -0.086 -9.308 -16.173 1.00 90.38 67 ASN A O 1
ATOM 580 N N . PHE A 1 68 ? -1.208 -10.096 -14.380 1.00 88.50 68 PHE A N 1
ATOM 581 C CA . PHE A 1 68 ? -0.169 -9.845 -13.374 1.00 88.50 68 PHE A CA 1
ATOM 582 C C . PHE A 1 68 ? 0.966 -10.885 -13.350 1.00 88.50 68 PHE A C 1
ATOM 584 O O . PHE A 1 68 ? 1.719 -10.945 -12.387 1.00 88.50 68 PHE A O 1
ATOM 591 N N . THR A 1 69 ? 1.104 -11.703 -14.394 1.00 89.69 69 THR A N 1
ATOM 592 C CA . THR A 1 69 ? 2.204 -12.669 -14.529 1.00 89.69 69 THR A CA 1
ATOM 593 C C . THR A 1 69 ? 3.208 -12.209 -15.581 1.00 89.69 69 THR A C 1
ATOM 595 O O . THR A 1 69 ? 2.810 -11.714 -16.641 1.00 89.69 69 THR A O 1
ATOM 598 N N . ALA A 1 70 ? 4.501 -12.358 -15.300 1.00 93.31 70 ALA A N 1
ATOM 599 C CA . ALA A 1 70 ? 5.593 -12.108 -16.240 1.00 93.31 70 ALA A CA 1
ATOM 600 C C . ALA A 1 70 ? 6.423 -13.385 -16.432 1.00 93.31 70 ALA A C 1
ATOM 602 O O . ALA A 1 70 ? 6.623 -14.131 -15.478 1.00 93.31 70 ALA A O 1
ATOM 603 N N . ASP A 1 71 ? 6.925 -13.613 -17.646 1.00 94.56 71 ASP A N 1
ATOM 604 C CA . ASP A 1 71 ? 7.724 -14.802 -17.977 1.00 94.56 71 ASP A CA 1
ATOM 605 C C . ASP A 1 71 ? 9.218 -14.589 -17.701 1.00 94.56 71 ASP A C 1
ATOM 607 O O . ASP A 1 71 ? 9.981 -15.547 -17.568 1.00 94.56 71 ASP A O 1
ATOM 611 N N . LYS A 1 72 ? 9.661 -13.325 -17.664 1.00 94.25 72 LYS A N 1
ATOM 612 C CA . LYS A 1 72 ? 11.054 -12.928 -17.430 1.00 94.25 72 LYS A CA 1
ATOM 613 C C . LYS A 1 72 ? 11.135 -11.697 -16.520 1.00 94.25 72 LYS A C 1
ATOM 615 O O . LYS A 1 72 ? 10.216 -10.872 -16.546 1.00 94.25 72 LYS A O 1
ATOM 620 N N . PRO A 1 73 ? 12.253 -11.522 -15.787 1.00 94.38 73 PRO A N 1
ATOM 621 C CA . PRO A 1 73 ? 12.511 -10.305 -15.022 1.00 94.38 73 PRO A CA 1
ATOM 622 C C . PRO A 1 73 ? 12.382 -9.040 -15.876 1.00 94.38 73 PRO A C 1
ATOM 624 O O . PRO A 1 73 ? 12.745 -9.038 -17.055 1.00 94.38 73 PRO A O 1
ATOM 627 N N . ASN A 1 74 ? 11.932 -7.949 -15.257 1.00 95.00 74 ASN A N 1
ATOM 628 C CA . ASN A 1 74 ? 11.812 -6.618 -15.857 1.00 95.00 74 ASN A CA 1
ATOM 629 C C . ASN A 1 74 ? 10.905 -6.544 -17.097 1.00 95.00 74 ASN A C 1
ATOM 631 O O . ASN A 1 74 ? 11.080 -5.674 -17.942 1.00 95.00 74 ASN A O 1
ATOM 635 N N . GLN A 1 75 ? 9.924 -7.435 -17.234 1.00 94.94 75 GLN A N 1
ATOM 636 C CA . GLN A 1 75 ? 8.890 -7.279 -18.265 1.00 94.94 75 GLN A CA 1
ATOM 637 C C . GLN A 1 75 ? 7.732 -6.409 -17.782 1.00 94.94 75 GLN A C 1
ATOM 639 O O . GLN A 1 75 ? 7.202 -5.596 -18.540 1.00 94.94 75 GLN A O 1
ATOM 644 N N . LYS A 1 76 ? 7.326 -6.595 -16.522 1.00 95.88 76 LYS A N 1
ATOM 645 C CA . LYS A 1 76 ? 6.175 -5.918 -15.932 1.00 95.88 76 LYS A CA 1
ATOM 646 C C . LYS A 1 76 ? 6.485 -5.534 -14.495 1.00 95.88 76 LYS A C 1
ATOM 648 O O . LYS A 1 76 ? 6.796 -6.395 -13.672 1.00 95.88 76 LYS A O 1
ATOM 653 N N . TRP A 1 77 ? 6.360 -4.252 -14.203 1.00 96.62 77 TRP A N 1
ATOM 654 C CA . TRP A 1 77 ? 6.458 -3.700 -12.866 1.00 96.62 77 TRP A CA 1
ATOM 655 C C . TRP A 1 77 ? 5.112 -3.143 -12.430 1.00 96.62 77 TRP A C 1
ATOM 657 O O . TRP A 1 77 ? 4.380 -2.545 -13.221 1.00 96.62 77 TRP A O 1
ATOM 667 N N . VAL A 1 78 ? 4.810 -3.313 -11.152 1.00 96.00 78 VAL A N 1
ATOM 668 C CA . VAL A 1 78 ? 3.680 -2.652 -10.498 1.00 96.00 78 VAL A CA 1
ATOM 669 C C . VAL A 1 78 ? 4.202 -1.677 -9.462 1.00 96.00 78 VAL A C 1
ATOM 671 O O . VAL A 1 78 ? 5.243 -1.916 -8.844 1.00 96.00 78 VAL A O 1
ATOM 674 N N . THR A 1 79 ? 3.492 -0.571 -9.288 1.00 95.94 79 THR A N 1
ATOM 675 C CA . THR A 1 79 ? 3.820 0.441 -8.292 1.00 95.94 79 THR A CA 1
ATOM 676 C C . THR A 1 79 ? 2.600 0.799 -7.464 1.00 95.94 79 THR A C 1
ATOM 678 O O . THR A 1 79 ? 1.476 0.786 -7.960 1.00 95.94 79 THR A O 1
ATOM 681 N N . ASP A 1 80 ? 2.844 1.092 -6.192 1.00 95.25 80 ASP A N 1
ATOM 682 C CA . ASP A 1 80 ? 1.835 1.584 -5.265 1.00 95.25 80 ASP A CA 1
ATOM 683 C C . ASP A 1 80 ? 2.450 2.611 -4.308 1.00 95.25 80 ASP A C 1
ATOM 685 O O . ASP A 1 80 ? 3.645 2.544 -3.980 1.00 95.25 80 ASP A O 1
ATOM 689 N N . ILE A 1 81 ? 1.607 3.541 -3.846 1.00 96.00 81 ILE A N 1
ATOM 690 C CA . ILE A 1 81 ? 1.924 4.469 -2.763 1.00 96.00 81 ILE A CA 1
ATOM 691 C C . ILE A 1 81 ? 1.057 4.127 -1.558 1.00 96.00 81 ILE A C 1
ATOM 693 O O . ILE A 1 81 ? -0.147 4.380 -1.535 1.00 96.00 81 ILE A O 1
ATOM 697 N N . THR A 1 82 ? 1.703 3.662 -0.496 1.00 95.06 82 THR A N 1
ATOM 698 C CA . THR A 1 82 ? 1.052 3.376 0.779 1.00 95.06 82 THR A CA 1
ATOM 699 C C . THR A 1 82 ? 1.483 4.390 1.842 1.00 95.06 82 THR A C 1
ATOM 701 O O . THR A 1 82 ? 2.643 4.791 1.930 1.00 95.06 82 THR A O 1
ATOM 704 N N . TYR A 1 83 ? 0.543 4.810 2.690 1.00 95.62 83 TYR A N 1
ATOM 705 C CA . TYR A 1 83 ? 0.807 5.686 3.831 1.00 95.62 83 TYR A CA 1
ATOM 706 C C . TYR A 1 83 ? 1.125 4.876 5.096 1.00 95.62 83 TYR A C 1
ATOM 708 O O . TYR A 1 83 ? 0.411 3.945 5.470 1.00 95.62 83 TYR A O 1
ATOM 716 N N . LEU A 1 84 ? 2.182 5.270 5.799 1.00 96.00 84 LEU A N 1
ATOM 717 C CA . LEU A 1 84 ? 2.643 4.663 7.042 1.00 96.00 84 LEU A CA 1
ATOM 718 C C . LEU A 1 84 ? 2.490 5.665 8.186 1.00 96.00 84 LEU A C 1
ATOM 720 O O . LEU A 1 84 ? 2.962 6.797 8.105 1.00 96.00 84 LEU A O 1
ATOM 724 N N . GLN A 1 85 ? 1.846 5.250 9.275 1.00 96.06 85 GLN A N 1
ATOM 725 C CA . GLN A 1 85 ? 1.784 6.061 10.492 1.00 96.06 85 GLN A CA 1
ATOM 726 C C . GLN A 1 85 ? 3.102 5.931 11.263 1.00 96.06 85 GLN A C 1
ATOM 728 O O . GLN A 1 85 ? 3.468 4.833 11.683 1.00 96.06 85 GLN A O 1
ATOM 733 N N . TYR A 1 86 ? 3.800 7.050 11.458 1.00 92.88 86 TYR A N 1
ATOM 734 C CA . TYR A 1 86 ? 5.069 7.133 12.176 1.00 92.88 86 TYR A CA 1
ATOM 735 C C . TYR A 1 86 ? 4.988 8.195 13.280 1.00 92.88 86 TYR A C 1
ATOM 737 O O . TYR A 1 86 ? 5.189 9.396 13.062 1.00 92.88 86 TYR A O 1
ATOM 745 N N . GLY A 1 87 ? 4.650 7.740 14.489 1.00 94.25 87 GLY A N 1
ATOM 746 C CA . GLY A 1 87 ? 4.412 8.616 15.634 1.00 94.25 87 GLY A CA 1
ATOM 747 C C . GLY A 1 87 ? 3.296 9.632 15.338 1.00 94.25 87 GLY A C 1
ATOM 748 O O . GLY A 1 87 ? 2.201 9.216 14.962 1.00 94.25 87 GLY A O 1
ATOM 749 N N . PRO A 1 88 ? 3.543 10.948 15.492 1.00 94.62 88 PRO A N 1
ATOM 750 C CA . PRO A 1 88 ? 2.566 11.988 15.167 1.00 94.62 88 PRO A CA 1
ATOM 751 C C . PRO A 1 88 ? 2.499 12.327 13.666 1.00 94.62 88 PRO A C 1
ATOM 753 O O . PRO A 1 88 ? 1.713 13.186 13.274 1.00 94.62 88 PRO A O 1
ATOM 756 N N . SER A 1 89 ? 3.336 11.707 12.831 1.00 94.56 89 SER A N 1
ATOM 757 C CA . SER A 1 89 ? 3.483 12.038 11.411 1.00 94.56 89 SER A CA 1
ATOM 758 C C . SER A 1 89 ? 3.070 10.881 10.502 1.00 94.56 89 SER A C 1
ATOM 760 O O . SER A 1 89 ? 3.078 9.719 10.902 1.00 94.56 89 SER A O 1
ATOM 762 N N . THR A 1 90 ? 2.705 11.197 9.260 1.00 96.38 90 THR A N 1
ATOM 763 C CA . THR A 1 90 ? 2.455 10.200 8.210 1.00 96.38 90 THR A CA 1
ATOM 764 C C . THR A 1 90 ? 3.606 10.231 7.212 1.00 96.38 90 THR A C 1
ATOM 766 O O . THR A 1 90 ? 3.949 11.297 6.704 1.00 96.38 90 THR A O 1
ATOM 769 N N . LEU A 1 91 ? 4.190 9.068 6.936 1.00 97.44 91 LEU A N 1
ATOM 770 C CA . LEU A 1 91 ? 5.158 8.869 5.863 1.00 97.44 91 LEU A CA 1
ATOM 771 C C . LEU A 1 91 ? 4.462 8.254 4.652 1.00 97.44 91 LEU A C 1
ATOM 773 O O . LEU A 1 91 ? 3.515 7.484 4.792 1.00 97.44 91 LEU A O 1
ATOM 777 N N . TYR A 1 92 ? 4.956 8.571 3.467 1.00 97.56 92 TYR A N 1
ATOM 778 C CA . TYR A 1 92 ? 4.469 8.056 2.197 1.00 97.56 92 TYR A CA 1
ATOM 779 C C . TYR A 1 92 ? 5.548 7.163 1.605 1.00 97.56 92 TYR A C 1
ATOM 781 O O . TYR A 1 92 ? 6.656 7.623 1.326 1.00 97.56 92 TYR A O 1
ATOM 789 N N . LEU A 1 93 ? 5.223 5.883 1.467 1.00 97.56 93 LEU A N 1
ATOM 790 C CA . LEU A 1 93 ? 6.081 4.856 0.906 1.00 97.56 93 LEU A CA 1
ATOM 791 C C . LEU A 1 93 ? 5.647 4.597 -0.533 1.00 97.56 93 LEU A C 1
ATOM 793 O O . LEU A 1 93 ? 4.546 4.105 -0.759 1.00 97.56 93 LEU A O 1
ATOM 797 N N . SER A 1 94 ? 6.524 4.898 -1.482 1.00 97.88 94 SER A N 1
ATOM 798 C CA . SER A 1 94 ? 6.381 4.481 -2.875 1.00 97.88 94 SER A CA 1
ATOM 799 C C . SER A 1 94 ? 7.228 3.240 -3.104 1.00 97.88 94 SER A C 1
ATOM 801 O O . SER A 1 94 ? 8.378 3.194 -2.663 1.00 97.88 94 SER A O 1
ATOM 803 N N . THR A 1 95 ? 6.666 2.232 -3.767 1.00 97.88 95 THR A N 1
ATOM 804 C CA . THR A 1 95 ? 7.354 0.967 -4.067 1.00 97.88 95 THR A CA 1
ATOM 805 C C . THR A 1 95 ? 7.189 0.585 -5.528 1.00 97.88 95 THR A C 1
ATOM 807 O O . THR A 1 95 ? 6.169 0.894 -6.143 1.00 97.88 95 THR A O 1
ATOM 810 N N . ILE A 1 96 ? 8.189 -0.103 -6.079 1.00 97.56 96 ILE A N 1
ATOM 811 C CA . ILE A 1 96 ? 8.118 -0.758 -7.388 1.00 97.56 96 ILE A CA 1
ATOM 812 C C . ILE A 1 96 ? 8.456 -2.232 -7.201 1.00 97.56 96 ILE A C 1
ATOM 814 O O . ILE A 1 96 ? 9.496 -2.566 -6.631 1.00 97.56 96 ILE A O 1
ATOM 818 N N . MET A 1 97 ? 7.590 -3.112 -7.693 1.00 97.12 97 MET A N 1
ATOM 819 C CA . MET A 1 97 ? 7.733 -4.564 -7.607 1.00 97.12 97 MET A CA 1
ATOM 820 C C . MET A 1 97 ? 7.796 -5.186 -9.001 1.00 97.12 97 MET A C 1
ATOM 822 O O . MET A 1 97 ? 7.014 -4.824 -9.878 1.00 97.12 97 MET A O 1
ATOM 826 N N . ASP A 1 98 ? 8.694 -6.153 -9.189 1.00 96.38 98 ASP A N 1
ATOM 827 C CA . ASP A 1 98 ? 8.760 -6.984 -10.392 1.00 96.38 98 ASP A CA 1
ATOM 828 C C . ASP A 1 98 ? 7.777 -8.156 -10.298 1.00 96.38 98 ASP A C 1
ATOM 830 O O . ASP A 1 98 ? 7.854 -8.962 -9.370 1.00 96.38 98 ASP A O 1
ATOM 834 N N . LEU A 1 99 ? 6.866 -8.268 -11.269 1.00 96.50 99 LEU A N 1
ATOM 835 C CA . LEU A 1 99 ? 5.844 -9.318 -11.310 1.00 96.50 99 LEU A CA 1
ATOM 836 C C . LEU A 1 99 ? 6.384 -10.707 -11.685 1.00 96.50 99 LEU A C 1
ATOM 838 O O . LEU A 1 99 ? 5.644 -11.684 -11.598 1.00 96.50 99 LEU A O 1
ATOM 842 N N . TYR A 1 100 ? 7.646 -10.828 -12.106 1.00 95.94 100 TYR A N 1
ATOM 843 C CA . TYR A 1 100 ? 8.249 -12.136 -12.380 1.00 95.94 100 TYR A CA 1
ATOM 844 C C . TYR A 1 100 ? 8.476 -12.943 -11.094 1.00 95.94 100 TYR A C 1
ATOM 846 O O . TYR A 1 100 ? 8.174 -14.132 -11.029 1.00 95.94 100 TYR A O 1
ATOM 854 N N . ASN A 1 101 ? 9.015 -12.298 -10.058 1.00 94.75 101 ASN A N 1
ATOM 855 C CA . ASN A 1 101 ? 9.425 -12.952 -8.812 1.00 94.75 101 ASN A CA 1
ATOM 856 C C . ASN A 1 101 ? 8.910 -12.248 -7.545 1.00 94.75 101 ASN A C 1
ATOM 858 O O . ASN A 1 101 ? 9.327 -12.602 -6.443 1.00 94.75 101 ASN A O 1
ATOM 862 N N . ASN A 1 102 ? 8.027 -11.256 -7.691 1.00 95.25 102 ASN A N 1
ATOM 863 C CA . ASN A 1 102 ? 7.487 -10.415 -6.617 1.00 95.25 102 ASN A CA 1
ATOM 864 C C . ASN A 1 102 ? 8.561 -9.673 -5.802 1.00 95.25 102 ASN A C 1
ATOM 866 O O . ASN A 1 102 ? 8.345 -9.313 -4.643 1.00 95.25 102 ASN A O 1
ATOM 870 N N . GLN A 1 103 ? 9.738 -9.446 -6.385 1.00 95.50 103 GLN A N 1
ATOM 871 C CA . GLN A 1 103 ? 10.815 -8.728 -5.718 1.00 95.50 103 GLN A CA 1
ATOM 872 C C . GLN A 1 103 ? 10.567 -7.219 -5.778 1.00 95.50 103 GLN A C 1
ATOM 874 O O . GLN A 1 103 ? 10.297 -6.667 -6.845 1.00 95.50 103 GLN A O 1
ATOM 879 N N . ILE A 1 104 ? 10.748 -6.535 -4.647 1.00 96.81 104 ILE A N 1
ATOM 880 C CA . ILE A 1 104 ? 10.817 -5.070 -4.619 1.00 96.81 104 ILE A CA 1
ATOM 881 C C . ILE A 1 104 ? 12.098 -4.623 -5.326 1.00 96.81 104 ILE A C 1
ATOM 883 O O . ILE A 1 104 ? 13.205 -4.967 -4.912 1.00 96.81 104 ILE A O 1
ATOM 887 N N . VAL A 1 105 ? 11.932 -3.875 -6.412 1.00 96.19 105 VAL A N 1
ATOM 888 C CA . VAL A 1 105 ? 13.016 -3.335 -7.240 1.00 96.19 105 VAL A CA 1
ATOM 889 C C . VAL A 1 105 ? 13.554 -2.034 -6.650 1.00 96.19 105 VAL A C 1
ATOM 891 O O . VAL A 1 105 ? 14.763 -1.808 -6.666 1.00 96.19 105 VAL A O 1
ATOM 894 N N . SER A 1 106 ? 12.668 -1.192 -6.120 1.00 97.62 106 SER A N 1
ATOM 895 C CA . SER A 1 106 ? 13.021 0.049 -5.430 1.00 97.62 106 SER A CA 1
ATOM 896 C C . SER A 1 106 ? 11.907 0.496 -4.486 1.00 97.62 106 SER A C 1
ATOM 898 O O . SER A 1 106 ? 10.749 0.074 -4.604 1.00 97.62 106 SER A O 1
ATOM 900 N N . TYR A 1 107 ? 12.264 1.369 -3.546 1.00 97.56 107 TYR A N 1
ATOM 901 C CA . TYR A 1 107 ? 11.307 2.066 -2.702 1.00 97.56 107 TYR A CA 1
ATOM 902 C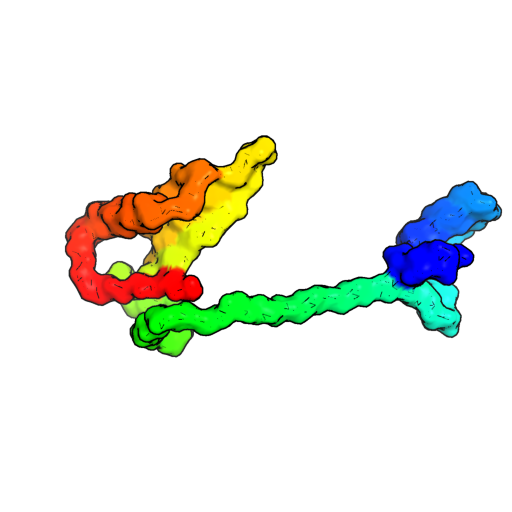 C . TYR A 1 107 ? 11.856 3.417 -2.238 1.00 97.56 107 TYR A C 1
ATOM 904 O O . TYR A 1 107 ? 13.059 3.570 -2.031 1.00 97.56 107 TYR A O 1
ATOM 912 N N . LYS A 1 108 ? 10.969 4.386 -2.003 1.00 98.00 108 LYS A N 1
ATOM 913 C CA . LYS A 1 108 ? 11.302 5.675 -1.379 1.00 98.00 108 LYS A CA 1
ATOM 914 C C . LYS A 1 108 ? 10.298 6.033 -0.295 1.00 98.00 108 LYS A C 1
ATOM 916 O O . LYS A 1 108 ? 9.122 5.690 -0.382 1.00 98.00 108 LYS A O 1
ATOM 921 N N . LEU A 1 109 ? 10.777 6.754 0.716 1.00 97.19 109 LEU A N 1
ATOM 922 C CA . LEU A 1 109 ? 9.980 7.272 1.824 1.00 97.19 109 LEU A CA 1
ATOM 923 C C . LEU A 1 109 ? 10.056 8.790 1.855 1.00 97.19 109 LEU A C 1
ATOM 925 O O . LEU A 1 109 ? 11.145 9.349 1.967 1.00 97.19 109 LEU A O 1
ATOM 929 N N . TYR A 1 110 ? 8.904 9.443 1.789 1.00 97.56 110 TYR A N 1
ATOM 930 C CA . TYR A 1 110 ? 8.776 10.894 1.885 1.00 97.56 110 TYR A CA 1
ATOM 931 C C . TYR A 1 110 ? 7.821 11.271 3.022 1.00 97.56 110 TYR A C 1
ATOM 933 O O . TYR A 1 110 ? 6.994 10.475 3.461 1.00 97.56 110 TYR A O 1
ATOM 941 N N . THR A 1 111 ? 7.893 12.516 3.490 1.00 96.38 111 THR A N 1
ATOM 942 C CA . THR A 1 111 ? 6.930 13.080 4.456 1.00 96.38 111 THR A CA 1
ATOM 943 C C . THR A 1 111 ? 5.672 13.641 3.786 1.00 96.38 111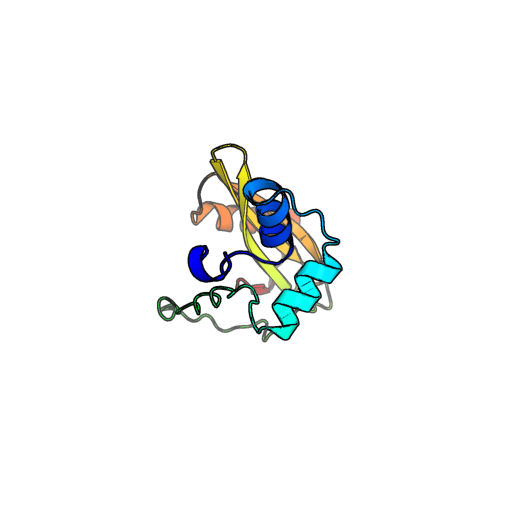 THR A C 1
ATOM 945 O O . THR A 1 111 ? 4.740 14.061 4.467 1.00 96.38 111 THR A O 1
ATOM 948 N N . HIS A 1 112 ? 5.627 13.649 2.452 1.00 92.88 112 HIS A N 1
ATOM 949 C CA . HIS A 1 112 ? 4.531 14.178 1.648 1.00 92.88 112 HIS A CA 1
ATOM 950 C C . HIS A 1 112 ? 4.338 13.356 0.364 1.00 92.88 112 HIS A C 1
ATOM 952 O O . HIS A 1 112 ? 5.287 12.791 -0.177 1.00 92.88 112 HIS A O 1
ATOM 958 N N . GLN A 1 113 ? 3.108 13.324 -0.151 1.00 92.12 113 GLN A N 1
ATOM 959 C CA . GLN A 1 113 ? 2.773 12.677 -1.419 1.00 92.12 113 GLN A CA 1
ATOM 960 C C . GLN A 1 113 ? 2.905 13.682 -2.568 1.00 92.12 113 GLN A C 1
ATOM 962 O O . GLN A 1 113 ? 1.960 14.401 -2.886 1.00 92.12 113 GLN A O 1
ATOM 967 N N . GLN A 1 114 ? 4.088 13.764 -3.173 1.00 92.50 114 GLN A N 1
ATOM 968 C CA . GLN A 1 114 ? 4.336 14.603 -4.350 1.00 92.50 114 GLN A CA 1
ATOM 969 C C . GLN A 1 114 ? 4.969 13.788 -5.479 1.00 92.50 114 GLN A C 1
ATOM 971 O O . GLN A 1 114 ? 5.526 12.719 -5.250 1.00 92.50 114 GLN A O 1
ATOM 976 N N . ILE A 1 115 ? 4.913 14.327 -6.700 1.00 93.69 115 ILE A N 1
ATOM 977 C CA . ILE A 1 115 ? 5.489 13.723 -7.913 1.00 93.69 115 ILE A CA 1
ATOM 978 C C . ILE A 1 115 ? 6.945 13.246 -7.724 1.00 93.69 115 ILE A C 1
ATOM 980 O O . ILE A 1 115 ? 7.235 12.135 -8.174 1.00 93.69 115 ILE A O 1
ATOM 984 N N . PRO A 1 116 ? 7.847 13.984 -7.035 1.00 96.75 116 PRO A N 1
ATOM 985 C CA . PRO A 1 116 ? 9.224 13.536 -6.831 1.00 96.75 116 PRO A CA 1
ATOM 986 C C . PRO A 1 116 ? 9.337 12.171 -6.152 1.00 96.75 116 PRO A C 1
ATOM 988 O O . PRO A 1 116 ? 10.181 11.381 -6.546 1.00 96.75 116 PRO A O 1
ATOM 991 N N . LEU A 1 117 ? 8.437 11.832 -5.219 1.00 97.12 117 LEU A N 1
ATOM 992 C CA . LEU A 1 117 ? 8.437 10.518 -4.569 1.00 97.12 117 LEU A CA 1
ATOM 993 C C . LEU A 1 117 ? 8.355 9.383 -5.605 1.00 97.12 117 LEU A C 1
ATOM 995 O O . LEU A 1 117 ? 9.115 8.418 -5.538 1.00 97.12 117 LEU A O 1
ATOM 999 N N . VAL A 1 118 ? 7.448 9.506 -6.575 1.00 95.12 118 VAL A N 1
ATOM 1000 C CA . VAL A 1 118 ? 7.234 8.493 -7.621 1.00 95.12 118 VAL A CA 1
ATOM 1001 C C . VAL A 1 118 ? 8.384 8.494 -8.622 1.00 95.12 118 VAL A C 1
ATOM 1003 O O . VAL A 1 118 ? 8.912 7.433 -8.956 1.00 95.12 118 VAL A O 1
ATOM 1006 N N . VAL A 1 119 ? 8.798 9.681 -9.074 1.00 96.00 119 VAL A N 1
ATOM 1007 C CA . VAL A 1 119 ? 9.881 9.836 -10.057 1.00 96.00 119 VAL A CA 1
ATOM 1008 C C . VAL A 1 119 ? 11.192 9.279 -9.510 1.00 96.00 119 VAL A C 1
ATOM 1010 O O . VAL A 1 119 ? 11.846 8.498 -10.195 1.00 96.00 119 VAL A O 1
ATOM 1013 N N . ASP A 1 120 ? 11.542 9.597 -8.266 1.00 97.62 120 ASP A N 1
ATOM 1014 C CA . ASP A 1 120 ? 12.762 9.108 -7.624 1.00 97.62 120 ASP A CA 1
ATOM 1015 C C . ASP A 1 120 ? 12.743 7.589 -7.458 1.00 97.62 120 ASP A C 1
ATOM 1017 O O . ASP A 1 120 ? 13.749 6.925 -7.710 1.00 97.62 120 ASP A O 1
ATOM 1021 N N . THR A 1 121 ? 11.592 7.027 -7.067 1.00 97.38 121 THR A N 1
ATOM 1022 C CA . THR A 1 121 ? 11.429 5.571 -6.942 1.00 97.38 121 THR A CA 1
ATOM 1023 C C . THR A 1 121 ? 11.663 4.888 -8.290 1.00 97.38 121 THR A C 1
ATOM 1025 O O . THR A 1 121 ? 12.363 3.876 -8.361 1.00 97.38 121 THR A O 1
ATOM 1028 N N . LEU A 1 122 ? 11.118 5.452 -9.372 1.00 96.00 122 LEU A N 1
ATOM 1029 C CA . LEU A 1 122 ? 11.281 4.928 -10.728 1.00 96.00 122 LEU A CA 1
ATOM 1030 C C . LEU A 1 122 ? 12.720 5.055 -11.237 1.00 96.00 122 LEU A C 1
ATOM 1032 O O . LEU A 1 122 ? 13.259 4.093 -11.783 1.00 96.00 122 LEU A O 1
ATOM 1036 N N . MET A 1 123 ? 13.354 6.210 -11.039 1.00 96.06 123 MET A N 1
ATOM 1037 C CA . MET A 1 123 ? 14.748 6.425 -11.435 1.00 96.06 123 MET A CA 1
ATOM 1038 C C . MET A 1 123 ? 15.688 5.449 -10.721 1.00 96.06 123 MET A C 1
ATOM 104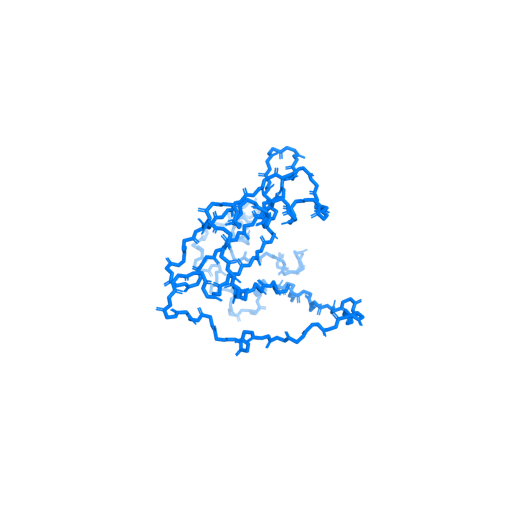0 O O . MET A 1 123 ? 16.571 4.868 -11.352 1.00 96.06 123 MET A O 1
ATOM 1044 N N . GLU A 1 124 ? 15.463 5.202 -9.428 1.00 96.88 124 GLU A N 1
ATOM 1045 C CA . GLU A 1 124 ? 16.218 4.203 -8.672 1.00 96.88 124 GLU A CA 1
ATOM 1046 C C . GLU A 1 124 ? 15.989 2.778 -9.196 1.00 96.88 124 GLU A C 1
ATOM 1048 O O . GLU A 1 124 ? 16.955 2.029 -9.341 1.00 96.88 124 GLU A O 1
ATOM 1053 N N . ALA A 1 125 ? 14.747 2.407 -9.537 1.00 96.31 125 ALA A N 1
ATOM 1054 C CA . ALA A 1 125 ? 14.450 1.091 -10.112 1.00 96.31 125 ALA A CA 1
ATOM 1055 C C . ALA A 1 125 ? 15.146 0.865 -11.460 1.00 96.31 125 ALA A C 1
ATOM 1057 O O . ALA A 1 125 ? 15.703 -0.205 -11.708 1.00 96.31 125 ALA A O 1
ATOM 1058 N N . LEU A 1 126 ? 15.122 1.870 -12.338 1.00 94.75 126 LEU A N 1
ATOM 1059 C CA . LEU A 1 126 ? 15.796 1.796 -13.634 1.00 94.75 126 LEU A CA 1
ATOM 1060 C C . LEU A 1 126 ? 17.311 1.671 -13.452 1.00 94.75 126 LEU A C 1
ATOM 1062 O O . LEU A 1 126 ? 17.928 0.801 -14.070 1.00 94.75 126 LEU A O 1
ATOM 1066 N N . GLY A 1 127 ? 17.894 2.475 -12.560 1.00 93.94 127 GLY A N 1
ATOM 1067 C CA . GLY A 1 127 ? 19.321 2.422 -12.251 1.00 93.94 127 GLY A CA 1
ATOM 1068 C C . GLY A 1 127 ? 19.757 1.070 -11.679 1.00 93.94 127 GLY A C 1
ATOM 1069 O O . GLY A 1 127 ? 20.731 0.490 -12.157 1.00 93.94 127 GLY A O 1
ATOM 1070 N N . SER A 1 128 ? 19.010 0.520 -10.715 1.00 91.62 128 SER A N 1
ATOM 1071 C CA . SER A 1 128 ? 19.348 -0.750 -10.053 1.00 91.62 128 SER A CA 1
ATOM 1072 C C . SER A 1 128 ? 19.245 -1.970 -10.975 1.00 91.62 128 SER A C 1
ATOM 1074 O O . SER A 1 128 ? 19.882 -2.995 -10.727 1.00 91.62 128 SER A O 1
ATOM 1076 N N . ARG A 1 129 ? 18.479 -1.862 -12.067 1.00 90.69 129 ARG A N 1
ATOM 1077 C CA . ARG A 1 129 ? 18.292 -2.924 -13.067 1.00 90.69 129 ARG A CA 1
ATOM 1078 C C . ARG A 1 129 ? 19.096 -2.715 -14.351 1.00 90.69 129 ARG A C 1
ATOM 1080 O O . ARG A 1 129 ? 18.926 -3.478 -15.296 1.00 90.69 129 ARG A O 1
ATOM 1087 N N . GLY A 1 130 ? 19.999 -1.735 -14.392 1.00 89.50 130 GLY A N 1
ATOM 1088 C CA . GLY A 1 130 ? 20.859 -1.499 -15.555 1.00 89.50 130 GLY A CA 1
ATOM 1089 C C . GLY A 1 130 ? 20.130 -0.856 -16.739 1.00 89.50 130 GLY A C 1
ATOM 1090 O O . GLY A 1 130 ? 20.430 -1.170 -17.888 1.00 89.50 130 GLY A O 1
ATOM 1091 N N . ASN A 1 131 ? 19.178 0.042 -16.468 1.00 87.69 131 ASN A N 1
ATOM 1092 C CA . ASN A 1 131 ? 18.403 0.795 -17.461 1.00 87.69 131 ASN A CA 1
ATOM 1093 C C . ASN A 1 131 ? 17.668 -0.103 -18.466 1.00 87.69 131 ASN A C 1
ATOM 1095 O O . ASN A 1 131 ? 17.780 0.050 -19.687 1.00 87.69 131 ASN A O 1
ATOM 1099 N N . THR A 1 132 ? 16.902 -1.053 -17.933 1.00 87.75 132 THR A N 1
ATOM 1100 C CA . THR A 1 132 ? 16.060 -1.969 -18.707 1.00 87.75 132 THR A CA 1
ATOM 1101 C C . THR A 1 132 ? 15.125 -1.221 -19.651 1.00 87.75 132 THR A C 1
ATOM 1103 O O . THR A 1 132 ? 14.466 -0.259 -19.259 1.00 87.75 132 THR A O 1
ATOM 1106 N N . LYS A 1 133 ? 15.028 -1.693 -20.897 1.00 89.19 133 LYS A N 1
ATOM 1107 C CA . LYS A 1 133 ? 14.146 -1.125 -21.925 1.00 89.19 133 LYS A CA 1
ATOM 1108 C C . LYS A 1 133 ? 12.907 -1.995 -22.112 1.00 89.19 133 LYS A C 1
ATOM 1110 O O . LYS A 1 133 ? 12.995 -3.215 -22.030 1.00 89.19 133 LYS A O 1
ATOM 1115 N N . GLY A 1 134 ? 11.775 -1.362 -22.419 1.00 89.94 134 GLY A N 1
ATOM 1116 C CA . GLY A 1 134 ? 10.527 -2.062 -22.744 1.00 89.94 134 GLY A CA 1
ATOM 1117 C C . GLY A 1 134 ? 9.762 -2.622 -21.542 1.00 89.94 134 GLY A C 1
ATOM 1118 O O . GLY A 1 134 ? 8.844 -3.412 -21.737 1.00 89.94 134 GLY A O 1
ATOM 1119 N N . VAL A 1 135 ? 10.119 -2.219 -20.319 1.00 93.19 135 VAL A N 1
ATOM 1120 C CA . VAL A 1 135 ? 9.371 -2.587 -19.111 1.00 93.19 135 VAL A CA 1
ATOM 1121 C C . VAL A 1 135 ? 8.011 -1.896 -19.126 1.00 93.19 135 VAL A C 1
ATOM 1123 O O . VAL A 1 135 ? 7.933 -0.679 -19.297 1.00 93.19 135 VAL A O 1
ATOM 1126 N N . ILE A 1 136 ? 6.941 -2.657 -18.913 1.00 93.81 136 ILE A N 1
ATOM 1127 C CA . ILE A 1 136 ? 5.611 -2.095 -18.674 1.00 93.81 136 ILE A CA 1
ATOM 1128 C C . ILE A 1 136 ? 5.520 -1.739 -17.195 1.00 93.81 136 ILE A C 1
ATOM 1130 O O . ILE A 1 136 ? 5.699 -2.612 -16.351 1.00 93.81 136 ILE A O 1
ATOM 1134 N N . ILE A 1 137 ? 5.213 -0.483 -16.878 1.00 93.31 137 ILE A N 1
ATOM 1135 C CA . ILE A 1 137 ? 4.887 -0.058 -15.515 1.00 93.31 137 ILE A CA 1
ATOM 1136 C C . ILE A 1 137 ? 3.386 0.183 -15.393 1.00 93.31 137 ILE A C 1
ATOM 1138 O O . ILE A 1 137 ? 2.772 0.774 -16.281 1.00 93.31 137 ILE A O 1
ATOM 1142 N N . HIS A 1 138 ? 2.801 -0.276 -14.292 1.00 92.44 138 HIS A N 1
ATOM 1143 C CA . HIS A 1 138 ? 1.387 -0.088 -13.993 1.00 92.44 138 HIS A CA 1
ATOM 1144 C C . HIS A 1 138 ? 1.178 0.432 -12.572 1.00 92.44 138 HIS A C 1
ATOM 1146 O O . HIS A 1 138 ? 1.793 -0.068 -11.631 1.00 92.44 138 HIS A O 1
ATOM 1152 N N . SER A 1 139 ? 0.272 1.398 -12.444 1.00 89.19 139 SER A N 1
ATOM 1153 C CA . SER A 1 139 ? -0.287 1.916 -11.192 1.00 89.19 139 SER A CA 1
ATOM 1154 C C . SER A 1 139 ? -1.804 1.793 -11.289 1.00 89.19 139 SER A C 1
ATOM 1156 O O . SER A 1 139 ? -2.360 2.068 -12.357 1.00 89.19 139 SER A O 1
ATOM 1158 N N . ASP A 1 140 ? -2.451 1.383 -10.200 1.00 81.44 140 ASP A N 1
ATOM 1159 C CA . ASP A 1 140 ? -3.917 1.371 -10.089 1.00 81.44 140 ASP A CA 1
ATOM 1160 C C . ASP A 1 140 ? -4.509 2.776 -9.881 1.00 81.44 140 ASP A C 1
ATOM 1162 O O . ASP A 1 140 ? -3.757 3.694 -9.467 1.00 81.44 140 ASP A O 1
#

Nearest PDB structures (foldseek):
  7ouf-assembly1_D  TM=8.487E-01  e=6.608E-04  Simian T-lymphotropic virus 1
  4fcy-assembly1_A  TM=4.918E-01  e=4.294E-03  Muvirus mu
  3ly9-assembly1_A-2  TM=6.523E-01  e=4.317E-02  Escherichia coli str. K-12 substr. MG1655
  7nql-assembly1_Bh  TM=4.968E-01  e=2.186E-01  Sus scrofa
  7mx5-assembly2_B  TM=4.598E-01  e=3.600E-01  Acinetobacter baumannii

Radius of gyration: 25.58 Å; Cα contacts (8 Å, |Δi|>4): 185; chains: 1; bounding box: 56×32×62 Å